Protein AF-A0A935ZCE5-F1 (afdb_monomer)

pLDDT: mean 82.82, std 19.78, range [39.25, 98.56]

Foldseek 3Di:
DDDDDDDDDDPDDPPPPPPPPPPPPDDPLQVVLVVLVVQCVVCLVVLQLVSNQVSLCVQLVNDDPVNVCSNVLSVQLNVCSVVSNSVSNVVSVVVCCVRPVVVCCQCRNPPHD

Mean predicted aligned error: 11.79 Å

Sequence (113 aa):
MTTSRTFLAALTLAAASAFAFAPTASAAPNAELKDLMKKLGAATSAEDTKAMAPLLAKTKAYGKAEYTKWAALSDKGEAAAKAGDLAGAKATCKGCHDEYKAPYKTKYGSKAP

Nearest PDB structures (foldseek):
  6drx-assembly1_A  TM=6.506E-01  e=7.306E-01  Homo sapiens
  6s1k-assembly1_E  TM=3.433E-01  e=4.989E+00  Escherichia coli str. K-12 substr. MG1655star

Secondary structure (DSSP, 8-state):
-------------------------SSSHHHHHHHHHHHHHHHHHTT-HHHHHHHHHHHGGG--TT-TTHHHHHHHHHHHHHTT-HHHHHHHHHHHIIIIIHHHHHHHSTT--

Structure (mmCIF, N/CA/C/O backbone):
data_AF-A0A935ZCE5-F1
#
_entry.id   AF-A0A935ZCE5-F1
#
loop_
_atom_site.group_PDB
_atom_site.id
_atom_site.type_symbol
_atom_site.label_atom_id
_atom_site.label_alt_id
_atom_site.label_comp_id
_atom_site.label_asym_id
_atom_site.label_entity_id
_atom_site.label_seq_id
_atom_site.pdbx_PDB_ins_code
_atom_site.Cartn_x
_atom_site.Cartn_y
_atom_site.Cartn_z
_atom_site.occupancy
_atom_site.B_iso_or_equiv
_atom_site.auth_seq_id
_atom_site.auth_comp_id
_atom_site.auth_asym_id
_atom_site.auth_atom_id
_atom_site.pdbx_PDB_model_num
ATOM 1 N N . MET A 1 1 ? 57.983 -69.562 4.800 1.00 45.25 1 MET A N 1
ATOM 2 C CA . MET A 1 1 ? 57.952 -69.091 3.399 1.00 45.25 1 MET A CA 1
ATOM 3 C C . MET A 1 1 ? 56.763 -68.156 3.243 1.00 45.25 1 MET A C 1
ATOM 5 O O . MET A 1 1 ? 55.712 -68.493 3.772 1.00 45.25 1 MET A O 1
ATOM 9 N N . THR A 1 2 ? 56.961 -67.041 2.527 1.00 39.25 2 THR A N 1
ATOM 10 C CA . THR A 1 2 ? 55.936 -66.088 2.030 1.00 39.25 2 THR A CA 1
ATOM 11 C C . THR A 1 2 ? 55.449 -65.072 3.083 1.00 39.25 2 THR A C 1
ATOM 13 O O . THR A 1 2 ? 54.631 -65.410 3.922 1.00 39.25 2 THR A O 1
ATOM 16 N N . THR A 1 3 ? 56.071 -63.900 3.282 1.00 45.03 3 THR A N 1
ATOM 17 C CA . THR A 1 3 ? 56.216 -62.679 2.444 1.00 45.03 3 THR A CA 1
ATOM 18 C C . THR A 1 3 ? 54.922 -61.872 2.301 1.00 45.03 3 THR A C 1
ATOM 20 O O . THR A 1 3 ? 53.931 -62.399 1.812 1.00 45.03 3 THR A O 1
ATOM 23 N N . SER A 1 4 ? 55.046 -60.558 2.548 1.00 45.28 4 SER A N 1
ATOM 24 C CA . SER A 1 4 ? 54.276 -59.437 1.968 1.00 45.28 4 SER A CA 1
ATOM 25 C C . SER A 1 4 ? 53.186 -58.805 2.827 1.00 45.28 4 SER A C 1
ATOM 27 O O . SER A 1 4 ? 52.474 -59.499 3.530 1.00 45.28 4 SER A O 1
ATOM 29 N N . ARG A 1 5 ? 52.925 -57.496 2.749 1.00 56.53 5 ARG A N 1
ATOM 30 C CA . ARG A 1 5 ? 53.596 -56.340 2.118 1.00 56.53 5 ARG A CA 1
ATOM 31 C C . ARG A 1 5 ? 52.890 -55.101 2.678 1.00 56.53 5 ARG A C 1
ATOM 33 O O . ARG A 1 5 ? 51.676 -55.098 2.849 1.00 56.53 5 ARG A O 1
ATOM 40 N N . THR A 1 6 ? 53.674 -54.059 2.898 1.00 56.16 6 THR A N 1
ATOM 41 C CA . THR A 1 6 ? 53.279 -52.669 3.121 1.00 56.16 6 THR A CA 1
ATOM 42 C C . THR A 1 6 ? 52.311 -52.171 2.036 1.00 56.16 6 THR A C 1
ATOM 44 O O . THR A 1 6 ? 52.619 -52.291 0.853 1.00 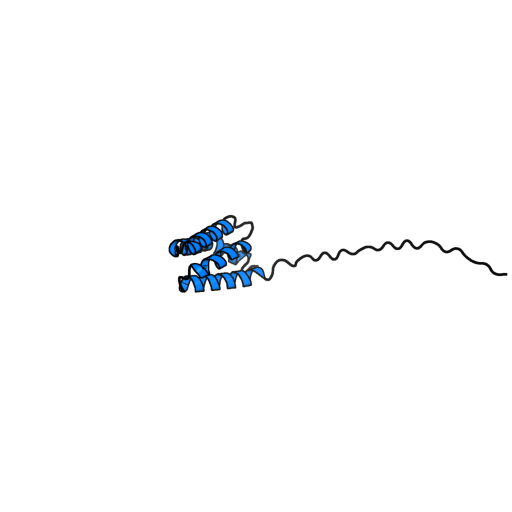56.16 6 THR A O 1
ATOM 47 N N . PHE A 1 7 ? 51.196 -51.553 2.433 1.00 55.25 7 PHE A N 1
ATOM 48 C CA . PHE A 1 7 ? 50.369 -50.662 1.601 1.00 55.25 7 PHE A CA 1
ATOM 49 C C . PHE A 1 7 ? 50.010 -49.450 2.478 1.00 55.25 7 PHE A C 1
ATOM 51 O O . PHE A 1 7 ? 49.365 -49.607 3.507 1.00 55.25 7 PHE A O 1
ATOM 58 N N . LEU A 1 8 ? 50.716 -48.323 2.339 1.00 50.69 8 LEU A N 1
ATOM 59 C CA . LEU A 1 8 ? 50.431 -47.187 1.446 1.00 50.69 8 LEU A CA 1
ATOM 60 C C . LEU A 1 8 ? 49.068 -46.531 1.699 1.00 50.69 8 LEU A C 1
ATOM 62 O O . LEU A 1 8 ? 48.008 -47.079 1.413 1.00 50.69 8 LEU A O 1
ATOM 66 N N . ALA A 1 9 ? 49.181 -45.319 2.238 1.00 52.00 9 ALA A N 1
ATOM 67 C CA . ALA A 1 9 ? 48.138 -44.363 2.538 1.00 52.00 9 ALA A CA 1
ATOM 68 C C . ALA A 1 9 ? 47.275 -44.021 1.316 1.00 52.00 9 ALA A C 1
ATOM 70 O O . ALA A 1 9 ? 47.793 -43.704 0.246 1.00 52.00 9 ALA A O 1
ATOM 71 N N . ALA A 1 10 ? 45.960 -43.983 1.524 1.00 51.34 10 ALA A N 1
ATOM 72 C CA . ALA A 1 10 ? 45.017 -43.322 0.635 1.00 51.34 10 ALA A CA 1
ATOM 73 C C . ALA A 1 10 ? 44.413 -42.131 1.386 1.00 51.34 10 ALA A C 1
ATOM 75 O O . ALA A 1 10 ? 43.474 -42.263 2.167 1.00 51.34 10 ALA A O 1
ATOM 76 N N . LEU A 1 11 ? 45.013 -40.960 1.170 1.00 51.88 11 LEU A N 1
ATOM 77 C CA . LEU A 1 11 ? 44.480 -39.666 1.571 1.00 51.88 11 LEU A CA 1
ATOM 78 C C . LEU A 1 11 ? 43.346 -39.317 0.591 1.00 51.88 11 LEU A C 1
ATOM 80 O O . LEU A 1 11 ? 43.583 -38.746 -0.471 1.00 51.88 11 LEU A O 1
ATOM 84 N N . THR A 1 12 ?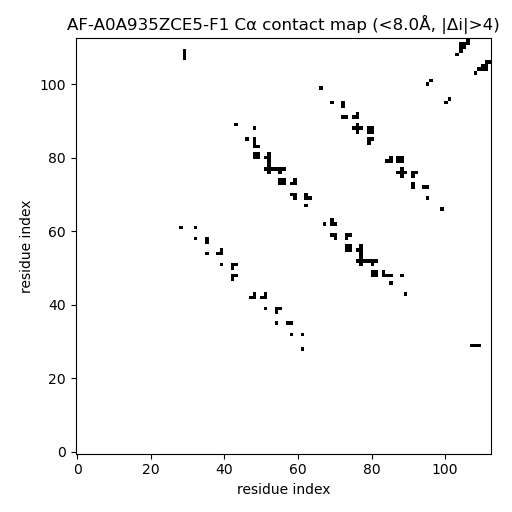 42.113 -39.724 0.892 1.00 54.81 12 THR A N 1
ATOM 85 C CA . THR A 1 12 ? 40.946 -39.350 0.081 1.00 54.81 12 THR A CA 1
ATOM 86 C C . THR A 1 12 ? 40.484 -37.951 0.467 1.00 54.81 12 THR A C 1
ATOM 88 O O . THR A 1 12 ? 39.856 -37.741 1.504 1.00 54.81 12 THR A O 1
ATOM 91 N N . LEU A 1 13 ? 40.814 -36.993 -0.396 1.00 46.72 13 LEU A N 1
ATOM 92 C CA . LEU A 1 13 ? 40.320 -35.624 -0.396 1.00 46.72 13 LEU A CA 1
ATOM 93 C C . LEU A 1 13 ? 38.809 -35.634 -0.703 1.00 46.72 13 LEU A C 1
ATOM 95 O O . LEU A 1 13 ? 38.400 -35.680 -1.862 1.00 46.72 13 LEU A O 1
ATOM 99 N N . ALA A 1 14 ? 37.969 -35.630 0.332 1.00 50.75 14 ALA A N 1
ATOM 100 C CA . ALA A 1 14 ? 36.529 -35.454 0.176 1.00 50.75 14 ALA A CA 1
ATOM 101 C C . ALA A 1 14 ? 36.232 -33.972 -0.102 1.00 50.75 14 ALA A C 1
ATOM 103 O O . ALA A 1 14 ? 36.109 -33.156 0.811 1.00 50.75 14 ALA A O 1
ATOM 104 N N . ALA A 1 15 ? 36.148 -33.622 -1.385 1.00 47.25 15 ALA A N 1
ATOM 105 C CA . ALA A 1 15 ? 35.595 -32.355 -1.838 1.00 47.25 15 ALA A CA 1
ATOM 106 C C . ALA A 1 15 ? 34.106 -32.305 -1.459 1.00 47.25 15 ALA A C 1
ATOM 108 O O . ALA A 1 15 ? 33.260 -32.906 -2.119 1.00 47.25 15 ALA A O 1
ATOM 109 N N . ALA A 1 16 ? 33.790 -31.610 -0.366 1.00 52.41 16 ALA A N 1
ATOM 110 C CA . ALA A 1 16 ? 32.425 -31.269 -0.005 1.00 52.41 16 ALA A CA 1
ATOM 111 C C . ALA A 1 16 ? 31.886 -30.274 -1.041 1.00 52.41 16 ALA A C 1
ATOM 113 O O . ALA A 1 16 ? 32.125 -29.069 -0.974 1.00 52.41 16 ALA A O 1
ATOM 114 N N . SER A 1 17 ? 31.184 -30.802 -2.039 1.00 56.38 17 SER A N 1
ATOM 115 C CA . SER A 1 17 ? 30.372 -30.039 -2.976 1.00 56.38 17 SER A CA 1
ATOM 116 C C . SER A 1 17 ? 29.297 -29.280 -2.201 1.00 56.38 17 SER A C 1
ATOM 118 O O . SER A 1 17 ? 28.276 -29.841 -1.800 1.00 56.38 17 SER A O 1
ATOM 120 N N . ALA A 1 18 ? 29.553 -27.992 -1.979 1.00 53.03 18 ALA A N 1
ATOM 121 C CA . ALA A 1 18 ? 28.567 -27.036 -1.521 1.00 53.03 18 ALA A CA 1
ATOM 122 C C . ALA A 1 18 ? 27.454 -26.952 -2.574 1.00 53.03 18 ALA A C 1
ATOM 124 O O . ALA A 1 18 ? 27.594 -26.287 -3.601 1.00 53.03 18 ALA A O 1
ATOM 125 N N . PHE A 1 19 ? 26.339 -27.635 -2.320 1.00 51.88 19 PHE A N 1
ATOM 126 C CA . PHE A 1 19 ? 25.072 -27.294 -2.949 1.00 51.88 19 PHE A CA 1
ATOM 127 C C . PHE A 1 19 ? 24.690 -25.900 -2.454 1.00 51.88 19 PHE A C 1
ATOM 129 O O . PHE A 1 19 ? 24.065 -25.733 -1.408 1.00 51.88 19 PHE A O 1
ATOM 136 N N . ALA A 1 20 ? 25.110 -24.886 -3.205 1.00 50.72 20 ALA A N 1
ATOM 137 C CA . ALA A 1 20 ? 24.523 -23.567 -3.124 1.00 50.72 20 ALA A CA 1
ATOM 138 C C . ALA A 1 20 ? 23.049 -23.709 -3.527 1.00 50.72 20 ALA A C 1
ATOM 140 O O . ALA A 1 20 ? 22.706 -23.718 -4.708 1.00 50.72 20 ALA A O 1
ATOM 141 N N . PHE A 1 21 ? 22.173 -23.847 -2.531 1.00 53.19 21 PHE A N 1
ATOM 142 C CA . PHE A 1 21 ? 20.764 -23.513 -2.678 1.00 53.19 21 PHE A CA 1
ATOM 143 C C . PHE A 1 21 ? 20.707 -22.006 -2.941 1.00 53.19 21 PHE A C 1
ATOM 145 O O . PHE A 1 21 ? 20.588 -21.195 -2.026 1.00 53.19 21 PHE A O 1
ATOM 152 N N . ALA A 1 22 ? 20.869 -21.616 -4.203 1.00 51.50 22 ALA A N 1
ATOM 153 C CA . ALA A 1 22 ? 20.436 -20.309 -4.645 1.00 51.50 22 ALA A CA 1
ATOM 154 C C . ALA A 1 22 ? 18.908 -20.302 -4.492 1.00 51.50 22 ALA A C 1
ATOM 156 O O . ALA A 1 22 ? 18.244 -21.108 -5.153 1.00 51.50 22 ALA A O 1
ATOM 157 N N . PRO A 1 23 ? 18.312 -19.462 -3.626 1.00 50.56 23 PRO A N 1
ATOM 158 C CA . PRO A 1 23 ? 16.880 -19.265 -3.699 1.00 50.56 23 PRO A CA 1
ATOM 159 C C . PRO A 1 23 ? 16.605 -18.693 -5.087 1.00 50.56 23 PRO A C 1
ATOM 161 O O . PRO A 1 23 ? 17.138 -17.645 -5.459 1.00 50.56 23 PRO A O 1
ATOM 164 N N . THR A 1 24 ? 15.811 -19.411 -5.874 1.00 47.84 24 THR A N 1
ATOM 165 C CA . THR A 1 24 ? 15.271 -18.940 -7.144 1.00 47.84 24 THR A CA 1
ATOM 166 C C . THR A 1 24 ? 14.357 -17.755 -6.858 1.00 47.84 24 THR A C 1
ATOM 168 O O . THR A 1 24 ? 13.142 -17.864 -6.707 1.00 47.84 24 THR A O 1
ATOM 171 N N . ALA A 1 25 ? 14.961 -16.580 -6.727 1.00 55.91 25 ALA A N 1
ATOM 172 C CA . ALA A 1 25 ? 14.233 -15.338 -6.737 1.00 55.91 25 ALA A CA 1
ATOM 173 C C . ALA A 1 25 ? 13.588 -15.170 -8.118 1.00 55.91 25 ALA A C 1
ATOM 175 O O . ALA A 1 25 ? 14.251 -15.288 -9.146 1.00 55.91 25 ALA A O 1
ATOM 176 N N . SER A 1 26 ? 12.316 -14.770 -8.091 1.00 49.44 26 SER A N 1
ATOM 177 C CA . SER A 1 26 ? 11.650 -14.012 -9.159 1.00 49.44 26 SER A CA 1
ATOM 178 C C . SER A 1 26 ? 10.898 -14.812 -10.228 1.00 49.44 26 SER A C 1
ATOM 180 O O . SER A 1 26 ? 11.178 -14.709 -11.413 1.00 49.44 26 SER A O 1
ATOM 182 N N . ALA A 1 27 ? 9.825 -15.494 -9.815 1.00 44.06 27 ALA A N 1
ATOM 183 C CA . ALA A 1 27 ? 8.651 -15.691 -10.686 1.00 44.06 27 ALA A CA 1
ATOM 184 C C . ALA A 1 27 ? 7.292 -15.544 -9.957 1.00 44.06 27 ALA A C 1
ATOM 186 O O . ALA A 1 27 ? 6.280 -15.262 -10.591 1.00 44.06 27 ALA A O 1
ATOM 187 N N . ALA A 1 28 ? 7.248 -15.628 -8.619 1.00 51.00 28 ALA A N 1
ATOM 188 C CA . ALA A 1 28 ? 6.011 -15.541 -7.824 1.00 51.00 28 ALA A CA 1
ATOM 189 C C . ALA A 1 28 ? 5.568 -14.159 -7.245 1.00 51.00 28 ALA A C 1
ATOM 191 O O . ALA A 1 28 ? 4.386 -14.031 -6.913 1.00 51.00 28 ALA A O 1
ATOM 192 N N . PRO A 1 29 ? 6.400 -13.098 -7.113 1.00 60.16 29 PRO A N 1
ATOM 193 C CA . PRO A 1 29 ? 6.082 -11.977 -6.206 1.00 60.16 29 PRO A CA 1
ATOM 194 C C . PRO A 1 29 ? 4.926 -11.061 -6.652 1.00 60.16 29 PRO A C 1
ATOM 196 O O . PRO A 1 29 ? 4.369 -10.326 -5.840 1.00 60.16 29 PRO A O 1
ATOM 199 N N . ASN A 1 30 ? 4.521 -11.099 -7.924 1.00 72.38 30 ASN A N 1
ATOM 200 C CA . ASN A 1 30 ? 3.443 -10.237 -8.425 1.00 72.38 30 ASN A CA 1
ATOM 201 C C . ASN A 1 30 ? 2.043 -10.811 -8.241 1.00 72.38 30 ASN A C 1
ATOM 203 O O . ASN A 1 30 ? 1.084 -10.043 -8.137 1.00 72.38 30 ASN A O 1
ATOM 207 N N . ALA A 1 31 ? 1.904 -12.138 -8.213 1.00 83.44 31 ALA A N 1
ATOM 208 C CA . ALA A 1 31 ? 0.610 -12.768 -7.977 1.00 83.44 31 ALA A CA 1
ATOM 209 C C . ALA A 1 31 ? 0.126 -12.464 -6.553 1.00 83.44 31 ALA A C 1
ATOM 211 O O . ALA A 1 31 ? -1.023 -12.067 -6.364 1.00 83.44 31 ALA A O 1
ATOM 212 N N . GLU A 1 32 ? 1.033 -12.547 -5.579 1.00 89.62 32 GLU A N 1
ATOM 213 C CA . GLU A 1 32 ? 0.742 -12.226 -4.184 1.00 89.62 32 GLU A CA 1
ATOM 214 C C . GLU A 1 32 ? 0.428 -10.745 -3.979 1.00 89.62 32 GLU A C 1
ATOM 216 O O . GLU A 1 32 ? -0.579 -10.418 -3.354 1.00 89.62 32 GLU A O 1
ATOM 221 N N . LEU A 1 33 ? 1.223 -9.837 -4.563 1.00 90.75 33 LEU A N 1
ATOM 222 C CA . LEU A 1 33 ? 0.922 -8.407 -4.495 1.00 90.75 33 LEU A CA 1
ATOM 223 C C . LEU A 1 33 ? -0.447 -8.103 -5.117 1.00 90.75 33 LEU A C 1
ATOM 225 O O . LEU A 1 33 ? -1.223 -7.328 -4.562 1.00 90.75 33 LEU A O 1
ATOM 229 N N . LYS A 1 34 ? -0.779 -8.719 -6.256 1.00 91.19 34 LYS A N 1
ATOM 230 C CA . LYS A 1 34 ? -2.084 -8.544 -6.905 1.00 91.19 34 LYS A CA 1
ATOM 231 C C . LYS A 1 34 ? -3.233 -9.016 -6.008 1.00 91.19 34 LYS A C 1
ATOM 233 O O . LYS A 1 34 ? -4.247 -8.323 -5.924 1.00 91.19 34 LYS A O 1
ATOM 238 N N . ASP A 1 35 ? -3.090 -10.163 -5.349 1.00 94.19 35 ASP A N 1
ATOM 239 C CA . ASP A 1 35 ? -4.083 -10.662 -4.393 1.00 94.19 35 ASP A CA 1
ATOM 240 C C . ASP A 1 35 ? -4.213 -9.739 -3.172 1.00 94.19 35 ASP A C 1
ATOM 242 O O . ASP A 1 35 ? -5.322 -9.374 -2.773 1.00 94.19 35 ASP A O 1
ATOM 246 N N . LEU A 1 36 ? -3.087 -9.259 -2.639 1.00 95.62 36 LEU A N 1
ATOM 247 C CA . LEU A 1 36 ? -3.066 -8.280 -1.557 1.00 95.62 36 LEU A CA 1
ATOM 248 C C . LEU A 1 36 ? -3.800 -6.989 -1.948 1.00 95.62 36 LEU A C 1
ATOM 250 O O . LEU A 1 36 ? -4.624 -6.492 -1.180 1.00 95.62 36 LEU A O 1
ATOM 254 N N . MET A 1 37 ? -3.568 -6.480 -3.161 1.00 95.56 37 MET A N 1
ATOM 255 C CA . MET A 1 37 ? -4.276 -5.310 -3.689 1.00 95.56 37 MET A CA 1
ATOM 256 C C . MET A 1 37 ? -5.778 -5.567 -3.848 1.00 95.56 37 MET A C 1
ATOM 258 O O . MET A 1 37 ? -6.581 -4.673 -3.590 1.00 95.56 37 MET A O 1
ATOM 262 N N . LYS A 1 38 ? -6.186 -6.784 -4.230 1.00 96.94 38 LYS A N 1
ATOM 263 C CA . LYS A 1 38 ? -7.604 -7.165 -4.301 1.00 96.94 38 LYS A CA 1
ATOM 264 C C . LYS A 1 38 ? -8.258 -7.154 -2.917 1.00 96.94 38 LYS A C 1
ATOM 266 O O . LYS A 1 38 ? -9.353 -6.615 -2.777 1.00 96.94 38 LYS A O 1
ATOM 271 N N . LYS A 1 39 ? -7.586 -7.698 -1.898 1.00 98.19 39 LYS A N 1
ATOM 272 C CA . LYS A 1 39 ? -8.053 -7.667 -0.501 1.00 98.19 39 LYS A CA 1
ATOM 273 C C . LYS A 1 39 ? -8.157 -6.237 0.029 1.00 98.19 39 LYS A C 1
ATOM 275 O O . LYS A 1 39 ? -9.164 -5.896 0.639 1.00 98.19 39 LYS A O 1
ATOM 280 N N . LEU A 1 40 ? -7.170 -5.386 -0.267 1.00 97.69 40 LEU A N 1
ATOM 281 C CA . LEU A 1 40 ? -7.233 -3.956 0.056 1.00 97.69 40 LEU A CA 1
ATOM 282 C C . LEU A 1 40 ? -8.398 -3.260 -0.640 1.00 97.69 40 LEU A C 1
ATOM 284 O O . LEU A 1 40 ? -9.093 -2.476 -0.004 1.00 97.69 40 LEU A O 1
ATOM 288 N N . GLY A 1 41 ? -8.647 -3.573 -1.914 1.00 97.56 41 GLY A N 1
ATOM 289 C CA . GLY A 1 41 ? -9.811 -3.078 -2.646 1.00 97.56 41 GLY A CA 1
ATOM 290 C C . GLY A 1 41 ? -11.124 -3.465 -1.966 1.00 97.56 41 GLY A C 1
ATOM 291 O O . GLY A 1 41 ? -11.955 -2.597 -1.726 1.00 97.56 41 GLY A O 1
ATOM 292 N N . ALA A 1 42 ? -11.275 -4.734 -1.575 1.00 98.31 42 ALA A N 1
ATOM 293 C CA . ALA A 1 42 ? -12.460 -5.211 -0.863 1.00 98.31 42 ALA A CA 1
ATOM 294 C C . ALA A 1 42 ? -12.651 -4.511 0.494 1.00 98.31 42 ALA A C 1
ATOM 296 O O . ALA A 1 42 ? -13.740 -4.013 0.765 1.00 98.31 42 ALA A O 1
ATOM 297 N N . ALA A 1 43 ? -11.593 -4.400 1.305 1.00 97.94 43 ALA A N 1
ATOM 298 C CA . ALA A 1 43 ? -11.641 -3.671 2.573 1.00 97.94 43 ALA A CA 1
ATOM 299 C C . ALA A 1 43 ? -11.987 -2.188 2.357 1.00 97.94 43 ALA A C 1
ATOM 301 O O . ALA A 1 43 ? -12.793 -1.629 3.091 1.00 97.94 43 ALA A O 1
ATOM 302 N N . THR A 1 44 ? -11.434 -1.565 1.309 1.00 97.31 44 THR A N 1
ATOM 303 C CA . THR A 1 44 ? -11.715 -0.166 0.941 1.00 97.31 44 THR A CA 1
ATOM 304 C C . THR A 1 44 ? -13.177 0.048 0.568 1.00 97.31 44 THR A C 1
ATOM 306 O O . THR A 1 44 ? -13.773 1.027 1.013 1.00 97.31 44 THR A O 1
ATOM 309 N N . SER A 1 45 ? -13.756 -0.853 -0.230 1.00 97.75 45 SER A N 1
ATOM 310 C CA . SER A 1 45 ? -15.171 -0.818 -0.614 1.00 97.75 45 SER A CA 1
ATOM 311 C C . SER A 1 45 ? -16.112 -1.085 0.559 1.00 97.75 45 SER A C 1
ATOM 313 O O . SER A 1 45 ? -17.198 -0.522 0.587 1.00 97.75 45 SER A O 1
ATOM 315 N N . ALA A 1 46 ? -15.693 -1.910 1.520 1.00 97.94 46 ALA A N 1
ATOM 316 C CA . ALA A 1 46 ? -16.419 -2.151 2.765 1.00 97.94 46 ALA A CA 1
ATOM 317 C C . ALA A 1 46 ? -16.174 -1.068 3.833 1.00 97.94 46 ALA A C 1
ATOM 319 O O . ALA A 1 46 ? -16.728 -1.161 4.923 1.00 97.94 46 ALA A O 1
ATOM 320 N N . GLU A 1 47 ? -15.317 -0.080 3.544 1.00 97.81 47 GLU A N 1
ATOM 321 C CA . GLU A 1 47 ? -14.909 0.977 4.479 1.00 97.81 47 GLU A CA 1
ATOM 322 C C . GLU A 1 47 ? -14.310 0.439 5.794 1.00 97.81 47 GLU A C 1
ATOM 324 O O . GLU A 1 47 ? -14.280 1.114 6.822 1.00 97.81 47 GLU A O 1
ATOM 329 N N . ASP A 1 48 ? -13.759 -0.776 5.741 1.00 98.19 48 ASP A N 1
ATOM 330 C CA . ASP A 1 48 ? -13.235 -1.505 6.890 1.00 98.19 48 ASP A CA 1
ATOM 331 C C . ASP A 1 48 ? -11.768 -1.141 7.143 1.00 98.19 48 ASP A C 1
ATOM 333 O O . ASP A 1 48 ? -10.824 -1.807 6.705 1.00 98.19 48 ASP A O 1
ATOM 337 N N . THR A 1 49 ? -11.570 -0.046 7.871 1.00 97.88 49 THR A N 1
ATOM 338 C CA . THR A 1 49 ? -10.241 0.443 8.261 1.00 97.88 49 THR A CA 1
ATOM 339 C C . THR A 1 49 ? -9.480 -0.555 9.141 1.00 97.88 49 THR A C 1
ATOM 341 O O . THR A 1 49 ? -8.254 -0.651 9.040 1.00 97.88 49 THR A O 1
ATOM 344 N N . LYS A 1 50 ? -10.178 -1.390 9.923 1.00 97.88 50 LYS A N 1
ATOM 345 C CA . LYS A 1 50 ? -9.545 -2.448 10.725 1.00 97.88 50 LYS A CA 1
ATOM 346 C C . LYS A 1 50 ? -8.951 -3.537 9.837 1.00 97.88 50 LYS A C 1
ATOM 348 O O . LYS A 1 50 ? -7.831 -3.976 10.096 1.00 97.88 50 LYS A O 1
ATOM 353 N N . ALA A 1 51 ? -9.650 -3.937 8.775 1.00 97.88 51 ALA A N 1
ATOM 354 C CA . ALA A 1 51 ? -9.125 -4.876 7.787 1.00 97.88 51 ALA A CA 1
ATOM 355 C C . ALA A 1 51 ? -8.016 -4.259 6.919 1.00 97.88 51 ALA A C 1
ATOM 357 O O . ALA A 1 51 ? -7.084 -4.966 6.530 1.00 97.88 51 ALA A O 1
ATOM 358 N N . MET A 1 52 ? -8.065 -2.951 6.636 1.00 98.31 52 MET A N 1
ATOM 359 C CA . MET A 1 52 ? -7.030 -2.266 5.849 1.00 98.31 52 MET A CA 1
ATOM 360 C C . MET A 1 52 ? -5.665 -2.256 6.536 1.00 98.31 52 MET A C 1
ATOM 362 O O . MET A 1 52 ? -4.661 -2.517 5.875 1.00 98.31 52 MET A O 1
ATOM 366 N N . ALA A 1 53 ? -5.608 -1.972 7.840 1.00 98.06 53 ALA A N 1
ATOM 367 C CA . ALA A 1 53 ? -4.351 -1.792 8.568 1.00 98.06 53 ALA A CA 1
ATOM 368 C C . ALA A 1 53 ? -3.336 -2.946 8.385 1.00 98.06 53 ALA A C 1
ATOM 370 O O . ALA A 1 53 ? -2.222 -2.688 7.919 1.00 98.06 53 ALA A O 1
ATOM 371 N N . PRO A 1 54 ? -3.670 -4.223 8.668 1.00 97.81 54 PRO A N 1
ATOM 372 C CA . PRO A 1 54 ? -2.724 -5.324 8.489 1.00 97.81 54 PRO A CA 1
ATOM 373 C C . PRO A 1 54 ? -2.411 -5.615 7.015 1.00 97.81 54 PRO A C 1
ATOM 375 O O . PRO A 1 54 ? -1.363 -6.184 6.713 1.00 97.81 54 PRO A O 1
ATOM 378 N N . LEU A 1 55 ? -3.296 -5.250 6.083 1.00 98.12 55 LEU A N 1
ATOM 379 C CA . LEU A 1 55 ? -3.039 -5.408 4.653 1.00 98.12 55 LEU A CA 1
ATOM 380 C C . LEU A 1 55 ? -2.053 -4.344 4.145 1.00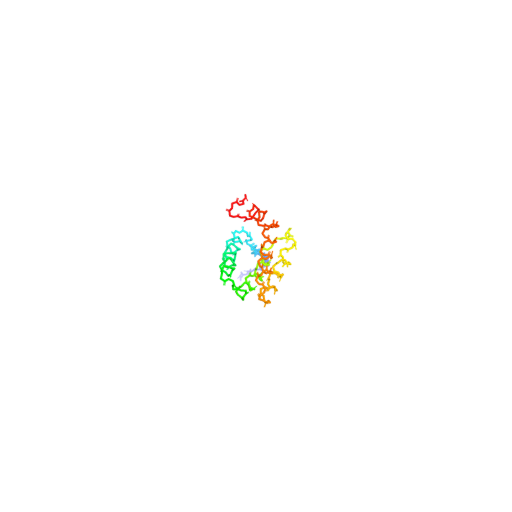 98.12 55 LEU A C 1
ATOM 382 O O . LEU A 1 55 ? -1.133 -4.690 3.409 1.00 98.12 55 LEU A O 1
ATOM 386 N N . LEU A 1 56 ? -2.186 -3.089 4.588 1.00 97.62 56 LEU A N 1
ATOM 387 C CA . LEU A 1 56 ? -1.230 -2.005 4.319 1.00 97.62 56 LEU A CA 1
ATOM 388 C C . LEU A 1 56 ? 0.132 -2.288 4.960 1.00 97.62 56 LEU A C 1
ATOM 390 O O . LEU A 1 56 ? 1.164 -2.027 4.356 1.00 97.62 56 LEU A O 1
ATOM 394 N N . ALA A 1 57 ? 0.174 -2.922 6.132 1.00 97.06 57 ALA A N 1
ATOM 395 C CA . ALA A 1 57 ? 1.446 -3.350 6.709 1.00 97.06 57 ALA A CA 1
ATOM 396 C C . ALA A 1 57 ? 2.192 -4.341 5.787 1.00 97.06 57 ALA A C 1
ATOM 398 O O . ALA A 1 57 ? 3.403 -4.234 5.578 1.00 97.06 57 ALA A O 1
ATOM 399 N N . LYS A 1 58 ? 1.457 -5.289 5.188 1.00 96.38 58 LYS A N 1
ATOM 400 C CA . LYS A 1 58 ? 2.016 -6.318 4.298 1.00 96.38 58 LYS A CA 1
ATOM 401 C C . LYS A 1 58 ? 2.538 -5.762 2.977 1.00 96.38 58 LYS A C 1
ATOM 403 O O . LYS A 1 58 ? 3.409 -6.390 2.380 1.00 96.38 58 LYS A O 1
ATOM 408 N N . THR A 1 59 ? 2.070 -4.599 2.514 1.00 94.62 59 THR A N 1
ATOM 409 C CA . THR A 1 59 ? 2.531 -4.052 1.227 1.00 94.62 59 THR A CA 1
ATOM 410 C C . THR A 1 59 ? 4.018 -3.719 1.244 1.00 94.62 59 THR A C 1
ATOM 412 O O . THR A 1 59 ? 4.649 -3.806 0.194 1.00 94.62 59 THR A O 1
ATOM 415 N N . LYS A 1 60 ? 4.607 -3.416 2.410 1.00 92.75 60 LYS A N 1
ATOM 416 C CA . LYS A 1 60 ? 6.033 -3.069 2.572 1.00 92.75 60 LYS A CA 1
ATOM 417 C C . LYS A 1 60 ? 6.981 -4.093 1.938 1.00 92.75 60 LYS A C 1
ATOM 419 O O . LYS A 1 60 ? 7.941 -3.697 1.286 1.00 92.75 60 LYS A O 1
ATOM 424 N N . ALA A 1 61 ? 6.671 -5.385 2.056 1.00 91.69 61 ALA A N 1
ATOM 425 C CA . ALA A 1 61 ? 7.501 -6.479 1.540 1.00 91.69 61 ALA A CA 1
ATOM 426 C C . ALA A 1 61 ? 7.605 -6.518 0.003 1.00 91.69 61 ALA A C 1
ATOM 428 O O . ALA A 1 61 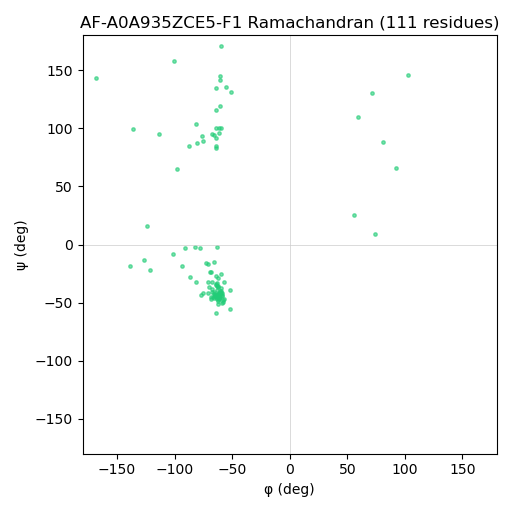? 8.474 -7.191 -0.546 1.00 91.69 61 ALA A O 1
ATOM 429 N N . TYR A 1 62 ? 6.723 -5.801 -0.697 1.00 91.69 62 TYR A N 1
ATOM 430 C CA . TYR A 1 62 ? 6.650 -5.810 -2.157 1.00 91.69 62 TYR A CA 1
ATOM 431 C C . TYR A 1 62 ? 7.307 -4.594 -2.810 1.00 91.69 62 TYR A C 1
ATOM 433 O O . TYR A 1 62 ? 7.454 -4.577 -4.038 1.00 91.69 62 TYR A O 1
ATOM 441 N N . GLY A 1 63 ? 7.718 -3.604 -2.010 1.00 90.38 63 GLY A N 1
ATOM 442 C CA . GLY A 1 63 ? 8.502 -2.471 -2.483 1.00 90.38 63 GLY A CA 1
ATOM 443 C C . GLY A 1 63 ? 9.836 -2.934 -3.064 1.00 90.38 63 GLY A C 1
ATOM 444 O O . GLY A 1 63 ? 10.456 -3.874 -2.569 1.00 90.38 63 GLY A O 1
ATOM 445 N N . LYS A 1 64 ? 10.268 -2.290 -4.147 1.00 90.44 64 LYS A N 1
ATOM 446 C CA . LYS A 1 64 ? 11.591 -2.509 -4.744 1.00 90.44 64 LYS A CA 1
ATOM 447 C C . LYS A 1 64 ? 12.530 -1.393 -4.313 1.00 90.44 64 LYS A C 1
ATOM 449 O O . LYS A 1 64 ? 12.062 -0.326 -3.922 1.00 90.44 64 LYS A O 1
ATOM 454 N N . ALA A 1 65 ? 13.837 -1.643 -4.372 1.00 90.50 65 ALA A N 1
ATOM 455 C CA . ALA A 1 65 ? 14.844 -0.704 -3.881 1.00 90.50 65 ALA A CA 1
ATOM 456 C C . ALA A 1 65 ? 14.746 0.676 -4.558 1.00 90.50 65 ALA A C 1
ATOM 458 O O . ALA A 1 65 ? 14.965 1.691 -3.903 1.00 90.50 65 ALA A O 1
ATOM 459 N N . GLU A 1 66 ? 14.341 0.736 -5.834 1.00 92.56 66 GLU A N 1
ATOM 460 C CA . GLU A 1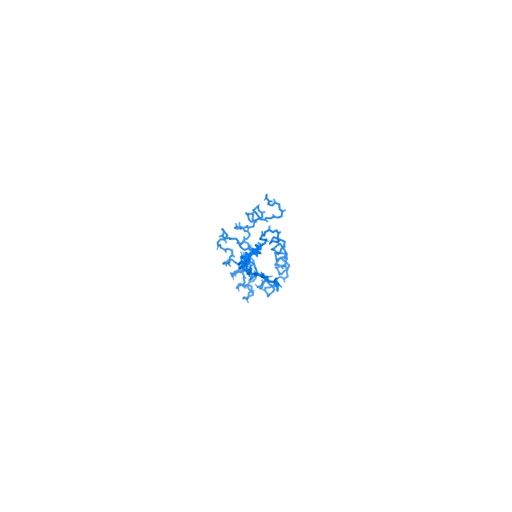 66 ? 14.120 2.009 -6.533 1.00 92.56 66 GLU A CA 1
ATOM 461 C C . GLU A 1 66 ? 12.861 2.778 -6.085 1.00 92.56 66 GLU A C 1
ATOM 463 O O . GLU A 1 66 ? 12.727 3.966 -6.375 1.00 92.56 66 GLU A O 1
ATOM 468 N N . TYR A 1 67 ? 11.927 2.136 -5.377 1.00 94.00 67 TYR A N 1
ATOM 469 C CA . TYR A 1 67 ? 10.678 2.741 -4.906 1.00 94.00 67 TYR A CA 1
ATOM 470 C C . TYR A 1 67 ? 10.819 3.189 -3.451 1.00 94.00 67 TYR A C 1
ATOM 472 O O . TYR A 1 67 ? 10.168 2.679 -2.540 1.00 94.00 67 TYR A O 1
ATOM 480 N N . THR A 1 68 ? 11.692 4.169 -3.234 1.00 94.50 68 THR A N 1
ATOM 481 C CA . THR A 1 68 ? 12.171 4.584 -1.905 1.00 94.50 68 THR A CA 1
ATOM 482 C C . THR A 1 68 ? 11.079 5.058 -0.940 1.00 94.50 68 THR A C 1
ATOM 484 O O . THR A 1 68 ? 11.242 4.924 0.270 1.00 94.50 68 THR A O 1
ATOM 487 N N . LYS A 1 69 ? 9.936 5.563 -1.430 1.00 95.25 69 LYS A N 1
ATOM 488 C CA . LYS A 1 69 ? 8.812 6.004 -0.579 1.00 95.25 69 LYS A CA 1
ATOM 489 C C . LYS A 1 69 ? 7.790 4.899 -0.297 1.00 95.25 69 LYS A C 1
ATOM 491 O O . LYS A 1 69 ? 6.831 5.140 0.431 1.00 95.25 69 LYS A O 1
ATOM 496 N N . TRP A 1 70 ? 7.953 3.701 -0.863 1.00 95.19 70 TRP A N 1
ATOM 497 C CA . TRP A 1 70 ? 6.958 2.626 -0.775 1.00 95.19 70 TRP A CA 1
ATOM 498 C C . TRP A 1 70 ? 6.641 2.233 0.670 1.00 95.19 70 TRP A C 1
ATOM 500 O O . TRP A 1 70 ? 5.471 2.160 1.058 1.00 95.19 70 TRP A O 1
ATOM 510 N N . ALA A 1 71 ? 7.681 1.995 1.475 1.00 95.19 71 ALA A N 1
ATOM 511 C CA . ALA A 1 71 ? 7.522 1.626 2.878 1.00 95.19 71 ALA A CA 1
ATOM 512 C C . ALA A 1 71 ? 6.835 2.750 3.667 1.00 95.19 71 ALA A C 1
ATOM 514 O O . ALA A 1 71 ? 5.804 2.507 4.282 1.00 95.19 71 ALA A O 1
ATOM 515 N N . ALA A 1 72 ? 7.309 3.992 3.520 1.00 96.56 72 ALA A N 1
ATOM 516 C CA . ALA A 1 72 ? 6.736 5.155 4.197 1.00 96.56 72 ALA A CA 1
ATOM 517 C C . ALA A 1 72 ? 5.251 5.391 3.852 1.00 96.56 72 ALA A C 1
ATOM 519 O O . ALA A 1 72 ? 4.452 5.718 4.728 1.00 96.56 72 ALA A O 1
ATOM 520 N N . LEU A 1 73 ? 4.849 5.200 2.590 1.00 97.06 73 LEU A N 1
ATOM 521 C CA . LEU A 1 73 ? 3.441 5.287 2.182 1.00 97.06 73 LEU A CA 1
ATOM 522 C C . LEU A 1 73 ? 2.601 4.153 2.781 1.00 97.06 73 LEU A C 1
ATOM 524 O O . LEU A 1 73 ? 1.468 4.390 3.198 1.00 97.06 73 LEU A O 1
ATOM 528 N N . SER A 1 74 ? 3.165 2.945 2.853 1.00 97.25 74 SER A N 1
ATOM 529 C CA . SER A 1 74 ? 2.521 1.786 3.480 1.00 97.25 74 SER A CA 1
ATOM 530 C C . SER A 1 74 ? 2.326 2.004 4.988 1.00 97.25 74 SER A C 1
ATOM 532 O O . SER A 1 74 ? 1.231 1.778 5.496 1.00 97.25 74 SER A O 1
ATOM 534 N N . ASP A 1 75 ? 3.345 2.518 5.686 1.00 97.88 75 ASP A N 1
ATOM 535 C CA . ASP A 1 75 ? 3.294 2.876 7.112 1.00 97.88 75 ASP A CA 1
ATOM 536 C C . ASP A 1 75 ? 2.259 3.967 7.389 1.00 97.88 75 ASP A C 1
ATOM 538 O O . ASP A 1 75 ? 1.453 3.854 8.312 1.00 97.88 75 ASP A O 1
ATOM 542 N N . LYS A 1 76 ? 2.240 5.018 6.559 1.00 97.94 76 LYS A N 1
ATOM 543 C CA . LYS A 1 76 ? 1.258 6.100 6.672 1.00 97.94 76 LYS A CA 1
ATOM 544 C C . LYS A 1 76 ? -0.168 5.575 6.504 1.00 97.94 76 LYS A C 1
ATOM 546 O O . LYS A 1 76 ? -1.059 5.983 7.246 1.00 97.94 76 LYS A O 1
ATOM 551 N N . GLY A 1 77 ? -0.382 4.672 5.547 1.00 97.81 77 GLY A N 1
ATOM 552 C CA . GLY A 1 77 ? -1.684 4.055 5.316 1.00 97.81 77 GLY A CA 1
ATOM 553 C C . GLY A 1 77 ? -2.107 3.165 6.480 1.00 97.81 77 GLY A C 1
ATOM 554 O O . GLY A 1 77 ? -3.240 3.259 6.942 1.00 97.81 77 GLY A O 1
ATOM 555 N N . GLU A 1 78 ? -1.189 2.337 6.984 1.00 98.50 78 GLU A N 1
ATOM 55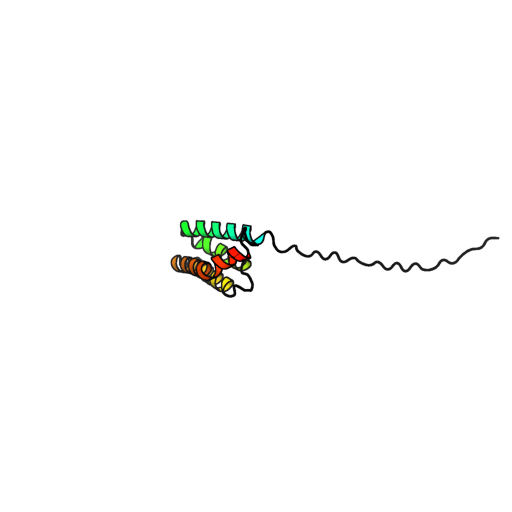6 C CA . GLU A 1 78 ? -1.404 1.507 8.170 1.00 98.50 78 GLU A CA 1
ATOM 557 C C . GLU A 1 78 ? -1.789 2.363 9.385 1.00 98.50 78 GLU A C 1
ATOM 559 O O . GLU A 1 78 ? -2.755 2.040 10.073 1.00 98.50 78 GLU A O 1
ATOM 564 N N . ALA A 1 79 ? -1.070 3.460 9.638 1.00 98.56 79 ALA A N 1
ATOM 565 C CA . ALA A 1 79 ? -1.344 4.360 10.753 1.00 98.56 79 ALA A CA 1
ATOM 566 C C . ALA A 1 79 ? -2.725 5.024 10.637 1.00 98.56 79 ALA A C 1
ATOM 568 O O . ALA A 1 79 ? -3.487 5.009 11.604 1.00 98.56 79 ALA A O 1
ATOM 569 N N . ALA A 1 80 ? -3.079 5.539 9.455 1.00 98.56 80 ALA A N 1
ATOM 570 C CA . ALA A 1 80 ? -4.401 6.117 9.208 1.00 98.56 80 ALA A CA 1
ATOM 571 C C . ALA A 1 80 ? -5.514 5.074 9.404 1.00 98.56 80 ALA A C 1
ATOM 573 O O . ALA A 1 80 ? -6.480 5.312 10.124 1.00 98.56 80 ALA A O 1
ATOM 574 N N . ALA A 1 81 ? -5.333 3.871 8.855 1.00 98.38 81 ALA A N 1
ATOM 575 C CA . ALA A 1 81 ? -6.276 2.773 9.015 1.00 98.38 81 ALA A CA 1
ATOM 576 C C . ALA A 1 81 ? -6.441 2.349 10.490 1.00 98.38 81 ALA A C 1
ATOM 578 O O . ALA A 1 81 ? -7.566 2.174 10.955 1.00 98.38 81 ALA A O 1
ATOM 579 N N . LYS A 1 82 ? -5.349 2.263 11.266 1.00 98.44 82 LYS A N 1
ATOM 580 C CA . LYS A 1 82 ? -5.404 1.992 12.717 1.00 98.44 82 LYS A CA 1
ATOM 581 C C . LYS A 1 82 ? -6.132 3.086 13.498 1.00 98.44 82 LYS A C 1
ATOM 583 O O . LYS A 1 82 ? -6.791 2.775 14.485 1.00 98.44 82 LYS A O 1
ATOM 588 N N . ALA A 1 83 ? -6.028 4.337 13.057 1.00 98.25 83 ALA A N 1
ATOM 589 C CA . ALA A 1 83 ? -6.740 5.469 13.642 1.00 98.25 83 ALA A CA 1
ATOM 590 C C . ALA A 1 83 ? -8.223 5.545 13.223 1.00 98.25 83 ALA A C 1
ATOM 592 O O . ALA A 1 83 ? -8.938 6.431 13.681 1.00 98.25 83 ALA A O 1
ATOM 593 N N . GLY A 1 84 ? -8.695 4.647 12.348 1.00 97.94 84 GLY A N 1
ATOM 594 C CA . GLY A 1 84 ? -10.037 4.723 11.768 1.00 97.94 84 GLY A CA 1
ATOM 595 C C . GLY A 1 84 ? -10.193 5.819 10.707 1.00 97.94 84 GLY A C 1
ATOM 596 O O . GLY A 1 84 ? -11.304 6.064 10.244 1.00 97.94 84 GLY A O 1
ATOM 597 N N . ASP A 1 85 ? -9.097 6.456 10.288 1.00 98.31 85 ASP A N 1
ATOM 598 C CA . ASP A 1 85 ? -9.084 7.508 9.276 1.00 98.31 85 ASP A CA 1
ATOM 599 C C . ASP A 1 85 ? -9.136 6.904 7.865 1.00 98.31 85 ASP A C 1
ATOM 601 O O . ASP A 1 85 ? -8.123 6.642 7.208 1.00 98.31 85 ASP A O 1
ATOM 605 N N . LEU A 1 86 ? -10.361 6.674 7.393 1.00 97.62 86 LEU A N 1
ATOM 606 C CA . LEU A 1 86 ? -10.625 6.141 6.060 1.00 97.62 86 LEU A CA 1
ATOM 607 C C . LEU A 1 86 ? -10.140 7.076 4.945 1.00 97.62 86 LEU A C 1
ATOM 609 O O . LEU A 1 86 ? -9.637 6.605 3.922 1.00 97.62 86 LEU A O 1
ATOM 613 N N . ALA A 1 87 ? -10.299 8.389 5.120 1.00 98.00 87 ALA A N 1
ATOM 614 C CA . ALA A 1 87 ? -9.896 9.373 4.121 1.00 98.00 87 ALA A CA 1
ATOM 615 C C . ALA A 1 87 ? -8.369 9.411 3.995 1.00 98.00 87 ALA A C 1
ATOM 617 O O . ALA A 1 87 ? -7.841 9.339 2.882 1.00 98.00 87 ALA A O 1
ATOM 618 N N . GLY A 1 88 ? -7.661 9.429 5.126 1.00 97.69 88 GLY A N 1
ATOM 619 C CA . GLY A 1 88 ? -6.209 9.319 5.182 1.00 97.69 88 GLY A CA 1
ATOM 620 C C . GLY A 1 88 ? -5.706 8.008 4.588 1.00 97.69 88 GLY A C 1
ATOM 621 O O . GLY A 1 88 ? -4.804 8.033 3.747 1.00 97.69 88 GLY A O 1
ATOM 622 N N . ALA A 1 89 ? -6.327 6.871 4.919 1.00 97.88 89 ALA A N 1
ATOM 623 C CA . ALA A 1 89 ? -5.974 5.582 4.326 1.00 97.88 89 ALA A CA 1
ATOM 624 C C . ALA A 1 89 ? -6.143 5.608 2.792 1.00 97.88 89 ALA A C 1
ATOM 626 O O . ALA A 1 89 ? -5.185 5.335 2.063 1.00 97.88 89 ALA A O 1
ATOM 627 N N . LYS A 1 90 ? -7.301 6.051 2.278 1.00 96.62 90 LYS A N 1
ATOM 628 C CA . LYS A 1 90 ? -7.564 6.185 0.829 1.00 96.62 90 LYS A CA 1
ATOM 629 C C . LYS A 1 90 ? -6.583 7.149 0.142 1.00 96.62 90 LYS A C 1
ATOM 631 O O . LYS A 1 90 ? -6.127 6.870 -0.970 1.00 96.62 90 LYS A O 1
ATOM 636 N N . ALA A 1 91 ? -6.198 8.244 0.800 1.00 97.50 91 ALA A N 1
ATOM 637 C CA . ALA A 1 91 ? -5.210 9.184 0.272 1.00 97.50 91 ALA A CA 1
ATOM 638 C C . ALA A 1 91 ? -3.829 8.531 0.082 1.00 97.50 91 ALA A C 1
ATOM 640 O O . ALA A 1 91 ? -3.154 8.796 -0.915 1.00 97.50 91 ALA A O 1
ATOM 641 N N . THR A 1 92 ? -3.419 7.629 0.979 1.00 96.44 92 THR A N 1
ATOM 642 C CA . THR A 1 92 ? -2.159 6.878 0.813 1.00 96.44 92 THR A CA 1
ATOM 643 C C . THR A 1 92 ? -2.222 5.866 -0.323 1.00 96.44 92 THR A C 1
ATOM 645 O O . THR A 1 92 ? -1.251 5.739 -1.069 1.00 96.44 92 THR A O 1
ATOM 648 N N . CYS A 1 93 ? -3.374 5.215 -0.533 1.00 95.81 93 CYS A N 1
ATOM 649 C CA . CYS A 1 93 ? -3.587 4.345 -1.689 1.00 95.81 93 CYS A CA 1
ATOM 650 C C . CYS A 1 93 ? -3.412 5.122 -2.997 1.00 95.81 93 CYS A C 1
ATOM 652 O O . CYS A 1 93 ? -2.744 4.642 -3.912 1.00 95.81 93 CYS A O 1
ATOM 654 N N . LYS A 1 94 ? -3.972 6.337 -3.073 1.00 95.44 94 LYS A N 1
ATOM 655 C CA . LYS A 1 94 ? -3.792 7.226 -4.226 1.00 95.44 94 LYS A CA 1
ATOM 656 C C . LYS A 1 94 ? -2.321 7.603 -4.412 1.00 95.44 94 LYS A C 1
ATOM 658 O O . LYS A 1 94 ? -1.790 7.383 -5.491 1.00 95.44 94 LYS A O 1
ATOM 663 N N . GLY A 1 95 ? -1.645 8.073 -3.361 1.00 95.06 95 GLY A N 1
ATOM 664 C CA . GLY A 1 95 ? -0.231 8.460 -3.439 1.00 95.06 95 GLY A CA 1
ATOM 665 C C . GLY A 1 95 ? 0.697 7.320 -3.879 1.00 95.06 95 GLY A C 1
ATOM 666 O O . GLY A 1 95 ? 1.559 7.520 -4.727 1.00 95.06 95 GLY A O 1
ATOM 667 N N . CYS A 1 96 ? 0.487 6.105 -3.364 1.00 95.94 96 CYS A N 1
ATOM 668 C CA . CYS A 1 96 ? 1.244 4.924 -3.791 1.00 95.94 96 CYS A CA 1
ATOM 669 C C . CYS A 1 96 ? 0.957 4.559 -5.254 1.00 95.94 96 CYS A C 1
ATOM 671 O O . CYS A 1 96 ? 1.870 4.228 -6.012 1.00 95.94 96 CYS A O 1
ATOM 673 N N . HIS A 1 97 ? -0.306 4.643 -5.679 1.00 96.25 97 HIS A N 1
ATOM 674 C CA . HIS A 1 97 ? -0.672 4.315 -7.049 1.00 96.25 97 HIS A CA 1
ATOM 675 C C . HIS A 1 97 ? -0.180 5.335 -8.075 1.00 96.25 97 HIS A C 1
ATOM 677 O O . HIS A 1 97 ? 0.295 4.914 -9.129 1.00 96.25 97 HIS A O 1
ATOM 683 N N . ASP A 1 98 ? -0.277 6.625 -7.771 1.00 96.44 98 ASP A N 1
ATOM 684 C CA . ASP A 1 98 ? 0.174 7.696 -8.658 1.00 96.44 98 ASP A CA 1
ATOM 685 C C . ASP A 1 98 ? 1.686 7.610 -8.897 1.00 96.44 98 ASP A C 1
ATOM 687 O O . ASP A 1 98 ? 2.136 7.713 -10.034 1.00 96.44 98 ASP A O 1
ATOM 691 N N . GLU A 1 99 ? 2.459 7.348 -7.839 1.00 94.81 99 GLU A N 1
ATOM 692 C CA . GLU A 1 99 ? 3.920 7.289 -7.921 1.00 94.81 99 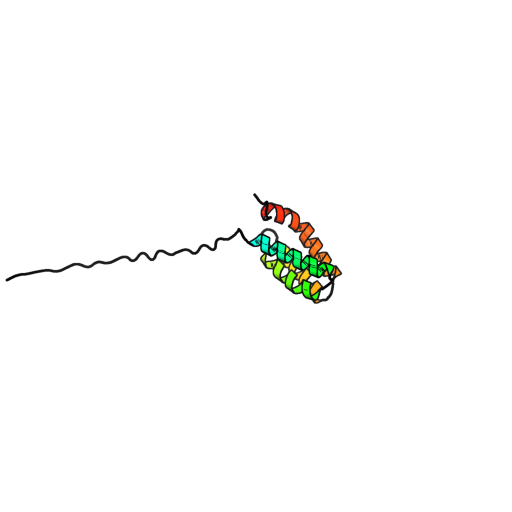GLU A CA 1
ATOM 693 C C . GLU A 1 99 ? 4.416 5.969 -8.542 1.00 94.81 99 GLU A C 1
ATOM 695 O O . GLU A 1 99 ? 5.330 5.966 -9.369 1.00 94.81 99 GLU A O 1
ATOM 700 N N . TYR A 1 100 ? 3.838 4.823 -8.152 1.00 94.88 100 TYR A N 1
ATOM 701 C CA . TYR A 1 100 ? 4.486 3.526 -8.385 1.00 94.88 100 TYR A CA 1
ATOM 702 C C . TYR A 1 100 ? 3.693 2.525 -9.218 1.00 94.88 100 TYR A C 1
ATOM 704 O O . TYR A 1 100 ? 4.301 1.642 -9.818 1.00 94.88 100 TYR A O 1
ATOM 712 N N . LYS A 1 101 ? 2.363 2.621 -9.329 1.00 93.19 101 LYS A N 1
ATOM 713 C CA . LYS A 1 101 ? 1.571 1.544 -9.961 1.00 93.19 101 LYS A CA 1
ATOM 714 C C . LYS A 1 101 ? 1.948 1.309 -11.420 1.00 93.19 101 LYS A C 1
ATOM 716 O O . LYS A 1 101 ? 2.092 0.158 -11.832 1.00 93.19 101 LYS A O 1
ATOM 721 N N . ALA A 1 102 ? 2.070 2.380 -12.201 1.00 93.31 102 ALA A N 1
ATOM 722 C CA . ALA A 1 102 ? 2.432 2.290 -13.611 1.00 93.31 102 ALA A CA 1
ATOM 723 C C . ALA A 1 102 ? 3.854 1.726 -13.809 1.00 93.31 102 ALA A C 1
ATOM 725 O O . ALA A 1 102 ? 3.961 0.655 -14.411 1.00 93.31 102 ALA A O 1
ATOM 726 N N . PRO A 1 103 ? 4.929 2.338 -13.264 1.00 92.06 103 PRO A N 1
ATOM 727 C CA . PRO A 1 103 ? 6.284 1.819 -13.457 1.00 92.06 103 PRO A CA 1
ATOM 728 C C . PRO A 1 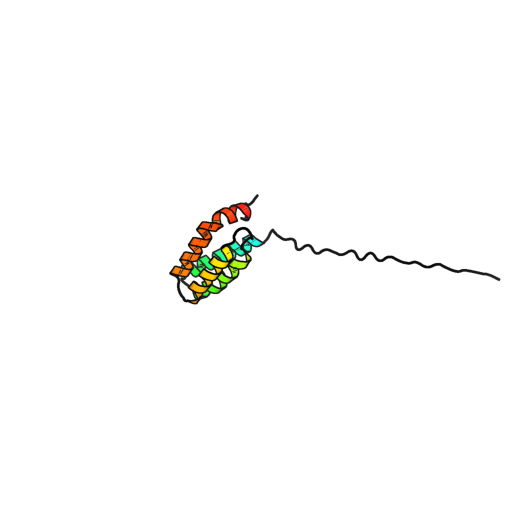103 ? 6.471 0.410 -12.877 1.00 92.06 103 PRO A C 1
ATOM 730 O O . PRO A 1 103 ? 7.146 -0.411 -13.497 1.00 92.06 103 PRO A O 1
ATOM 733 N N . TYR A 1 104 ? 5.826 0.089 -11.748 1.00 92.06 104 TYR A N 1
ATOM 734 C CA . TYR A 1 104 ? 5.883 -1.250 -11.157 1.00 92.06 104 TYR A CA 1
ATOM 735 C C . TYR A 1 104 ? 5.271 -2.298 -12.083 1.00 92.06 104 TYR A C 1
ATOM 737 O O . TYR A 1 104 ? 5.870 -3.341 -12.329 1.00 92.06 104 TYR A O 1
ATOM 745 N N . LYS A 1 105 ? 4.084 -2.030 -12.642 1.00 89.06 105 LYS A N 1
ATOM 746 C CA . LYS A 1 105 ? 3.440 -2.955 -13.584 1.00 89.06 105 LYS A CA 1
ATOM 747 C C . LYS A 1 105 ? 4.241 -3.131 -14.870 1.00 89.06 105 LYS A C 1
ATOM 749 O O . LYS A 1 105 ? 4.215 -4.226 -15.418 1.00 89.06 105 LYS A O 1
ATOM 754 N N . THR A 1 106 ? 4.929 -2.094 -15.337 1.00 89.94 106 THR A N 1
ATOM 755 C CA . THR A 1 106 ? 5.774 -2.183 -16.533 1.00 89.94 106 THR A CA 1
ATOM 756 C C . THR A 1 106 ? 6.998 -3.066 -16.296 1.00 89.94 106 THR A C 1
ATOM 758 O O . THR A 1 106 ? 7.280 -3.931 -17.115 1.00 89.94 106 THR A O 1
ATOM 761 N N . LYS A 1 107 ? 7.705 -2.883 -15.173 1.00 88.94 107 LYS A N 1
ATOM 762 C CA . LYS A 1 107 ? 8.934 -3.637 -14.862 1.00 88.94 107 LYS A CA 1
ATOM 763 C C . LYS A 1 107 ? 8.695 -5.025 -14.280 1.00 88.94 107 LYS A C 1
ATOM 765 O O . LYS A 1 107 ? 9.518 -5.909 -14.467 1.00 88.94 107 LYS A O 1
ATOM 770 N N . TYR A 1 108 ? 7.618 -5.195 -13.520 1.00 86.44 108 TYR A N 1
ATOM 771 C CA . TYR A 1 108 ? 7.390 -6.402 -12.729 1.00 86.44 108 TYR A CA 1
ATOM 772 C C . TYR A 1 108 ? 6.033 -7.042 -12.996 1.00 86.44 108 TYR A C 1
ATOM 774 O O . TYR A 1 108 ? 5.826 -8.172 -12.590 1.00 86.44 108 TYR A O 1
ATOM 782 N N . GLY A 1 109 ? 5.084 -6.380 -13.656 1.00 82.69 109 GLY A N 1
ATOM 783 C CA . GLY A 1 109 ? 3.757 -6.957 -13.878 1.00 82.69 109 GLY A CA 1
ATOM 784 C C . GLY A 1 109 ? 3.785 -8.271 -14.666 1.00 82.69 109 GLY A C 1
ATOM 785 O O . GLY A 1 109 ? 4.781 -8.650 -15.266 1.00 82.69 109 GLY A O 1
ATOM 786 N N . SER A 1 110 ? 2.644 -8.958 -14.744 1.00 75.38 110 SER A N 1
ATOM 787 C CA . SER A 1 110 ? 2.517 -10.248 -15.451 1.00 75.38 110 SER A CA 1
ATOM 788 C C . SER A 1 110 ? 2.786 -10.199 -16.966 1.00 75.38 110 SER A C 1
ATOM 790 O O . SER A 1 110 ? 2.647 -11.213 -17.637 1.00 75.38 110 SER A O 1
ATOM 792 N N . LYS A 1 111 ? 3.058 -9.011 -17.513 1.00 73.38 111 LYS A N 1
ATOM 793 C CA . LYS A 1 111 ? 3.433 -8.762 -18.911 1.00 73.38 111 LYS A CA 1
ATOM 794 C C . LYS A 1 111 ? 4.766 -8.006 -19.013 1.00 73.38 111 LYS A C 1
ATOM 796 O O . LYS A 1 111 ? 5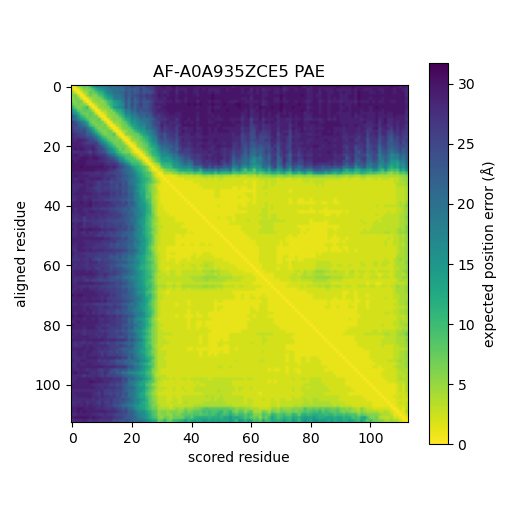.017 -7.377 -20.035 1.00 73.38 111 LYS A O 1
ATOM 801 N N . ALA A 1 112 ? 5.539 -7.964 -17.928 1.00 73.12 112 ALA A N 1
ATOM 802 C CA . ALA A 1 112 ? 6.883 -7.414 -17.956 1.00 73.12 112 ALA A CA 1
ATOM 803 C C . ALA A 1 112 ? 7.744 -8.219 -18.951 1.00 73.12 112 ALA A C 1
ATOM 805 O O . ALA A 1 112 ? 7.485 -9.418 -19.104 1.00 73.12 112 ALA A O 1
ATOM 806 N N . PRO A 1 113 ? 8.677 -7.557 -19.659 1.00 60.53 113 PRO A N 1
ATOM 807 C CA . PRO A 1 113 ? 9.569 -8.206 -20.617 1.00 60.53 113 PRO A CA 1
ATOM 808 C C . PRO A 1 113 ? 10.487 -9.246 -19.965 1.00 60.53 113 PRO A C 1
ATOM 810 O O . PRO A 1 113 ? 10.764 -9.121 -18.749 1.00 60.53 113 PRO A O 1
#

Solvent-accessible surface area (backbone atoms only — not comparable to full-atom values): 6808 Å² total; per-residue (Å²): 136,84,87,87,77,92,77,83,87,80,86,78,82,80,78,80,77,77,78,76,79,68,79,84,78,83,85,64,72,54,63,56,51,52,51,52,51,50,52,44,48,51,23,59,76,67,67,34,24,76,63,32,18,67,52,29,56,56,49,40,82,71,51,51,88,90,45,76,58,42,48,60,40,21,51,52,20,19,52,23,11,70,71,61,32,56,66,54,22,53,50,29,56,49,55,50,42,74,74,40,47,64,64,45,41,57,71,57,29,102,80,30,129

Radius of gyration: 26.88 Å; Cα contacts (8 Å, |Δi|>4): 88; chains: 1; bounding box: 74×78×34 Å